Protein AF-A0A7G8AE35-F1 (afdb_monomer)

Secondary structure (DSSP, 8-state):
--------------HHHHHHHHHHH-PEEETTEEEEEE-TTTSTTS--EEEEEE-SSHHHHHHHHHTT--EE--

Sequence (74 aa):
MKCCSDHSLGVERSETERLDWVLKYRPEFSDGFLRVRLEAAAAPDGLSGMFMAVGLDARSCIDNALAGFLVRLR

Radius of gyration: 14.02 Å; Cα contacts (8 Å, |Δi|>4): 108; chains: 1; bounding box: 38×33×35 Å

Structure (mmCIF, N/CA/C/O backbone):
data_AF-A0A7G8AE35-F1
#
_entry.id   AF-A0A7G8AE35-F1
#
loop_
_atom_site.group_PDB
_atom_site.id
_atom_site.type_symbol
_atom_site.label_atom_id
_atom_site.label_alt_id
_atom_site.label_comp_id
_atom_site.label_asym_id
_atom_site.label_entity_id
_atom_site.label_seq_id
_atom_site.pdbx_PDB_ins_code
_atom_site.Cartn_x
_atom_site.Cartn_y
_atom_site.Cartn_z
_atom_site.occupancy
_atom_site.B_iso_or_equiv
_atom_site.auth_seq_id
_atom_site.auth_comp_id
_atom_site.auth_asym_id
_atom_site.auth_atom_id
_atom_site.pdbx_PDB_model_num
ATOM 1 N N . MET A 1 1 ? 24.389 -19.930 21.385 1.00 42.28 1 MET A N 1
ATOM 2 C CA . MET A 1 1 ? 23.913 -19.884 19.987 1.00 42.28 1 MET A CA 1
ATOM 3 C C . MET A 1 1 ? 22.419 -19.598 20.013 1.00 42.28 1 MET A C 1
ATOM 5 O O . MET A 1 1 ? 21.647 -20.501 20.296 1.00 42.28 1 MET A O 1
ATOM 9 N N . LYS A 1 2 ? 22.016 -18.331 19.858 1.00 37.53 2 LYS A N 1
ATOM 10 C CA . LYS A 1 2 ? 20.601 -17.942 19.765 1.00 37.53 2 LYS A CA 1
ATOM 11 C C . LYS A 1 2 ? 20.277 -17.756 18.286 1.00 37.53 2 LYS A C 1
ATOM 13 O O . LYS A 1 2 ? 20.738 -16.795 17.683 1.00 37.53 2 LYS A O 1
ATOM 18 N N . CYS A 1 3 ? 19.538 -18.710 17.724 1.00 48.62 3 CYS A N 1
ATOM 19 C CA . CYS A 1 3 ? 18.795 -18.501 16.489 1.00 48.62 3 CYS A CA 1
ATOM 20 C C . CYS A 1 3 ? 17.708 -17.471 16.802 1.00 48.62 3 CYS A C 1
ATOM 22 O O . CYS A 1 3 ? 16.766 -17.784 17.528 1.00 48.62 3 CYS A O 1
ATOM 24 N N . CYS A 1 4 ? 17.877 -16.242 16.322 1.00 48.34 4 CYS A N 1
ATOM 25 C CA . CYS A 1 4 ? 16.772 -15.303 16.218 1.00 48.34 4 CYS A CA 1
ATOM 26 C C . CYS A 1 4 ? 16.199 -15.473 14.817 1.00 48.34 4 CYS A C 1
ATOM 28 O O . CYS A 1 4 ? 16.900 -15.297 13.825 1.00 48.34 4 CYS A O 1
ATOM 30 N N . SER A 1 5 ? 14.956 -15.927 14.803 1.00 47.12 5 SER A N 1
ATOM 31 C CA . SER A 1 5 ? 14.163 -16.305 13.652 1.00 47.12 5 SER A CA 1
ATOM 32 C C . SER A 1 5 ? 14.172 -15.251 12.548 1.00 47.12 5 SER A C 1
ATOM 34 O O . SER A 1 5 ? 14.043 -14.058 12.818 1.00 47.12 5 SER A O 1
ATOM 36 N N . ASP A 1 6 ? 14.247 -15.751 11.317 1.00 49.66 6 ASP A N 1
ATOM 37 C CA . ASP A 1 6 ? 13.729 -15.161 10.085 1.00 49.66 6 ASP A CA 1
ATOM 38 C C . ASP A 1 6 ? 12.311 -14.601 10.321 1.00 49.66 6 ASP A C 1
ATOM 40 O O . ASP A 1 6 ? 11.300 -15.268 10.110 1.00 49.66 6 ASP A O 1
ATOM 44 N N . HIS A 1 7 ? 12.210 -13.376 10.829 1.00 43.59 7 HIS A N 1
ATOM 45 C CA . HIS A 1 7 ? 11.029 -12.561 10.601 1.00 43.59 7 HIS A CA 1
ATOM 46 C C 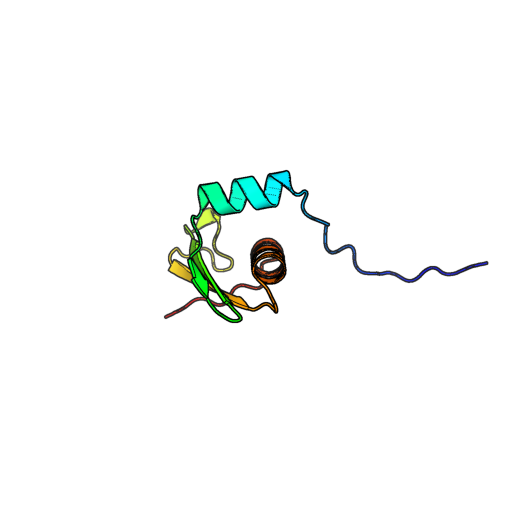. HIS A 1 7 ? 11.273 -11.899 9.260 1.00 43.59 7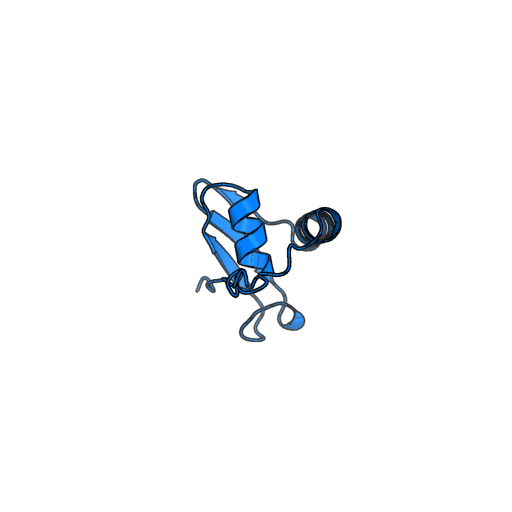 HIS A C 1
ATOM 48 O O . HIS A 1 7 ? 12.084 -10.980 9.153 1.00 43.59 7 HIS A O 1
ATOM 54 N N . SER A 1 8 ? 10.614 -12.442 8.237 1.00 40.94 8 SER A N 1
ATOM 55 C CA . SER A 1 8 ? 10.521 -11.868 6.905 1.00 40.94 8 SER A CA 1
ATOM 56 C C . SER A 1 8 ? 10.413 -10.355 7.040 1.00 40.94 8 SER A C 1
ATOM 58 O O . SER A 1 8 ? 9.436 -9.851 7.593 1.00 40.94 8 SER A O 1
ATOM 60 N N . LEU A 1 9 ? 11.478 -9.671 6.618 1.00 40.97 9 LEU A N 1
ATOM 61 C CA . LEU A 1 9 ? 11.630 -8.224 6.609 1.00 40.97 9 LEU A CA 1
ATOM 62 C C . LEU A 1 9 ? 10.542 -7.643 5.702 1.00 40.97 9 LEU A C 1
ATOM 64 O O . LEU A 1 9 ? 10.780 -7.314 4.542 1.00 40.97 9 LEU A O 1
ATOM 68 N N . GLY A 1 10 ? 9.322 -7.551 6.229 1.00 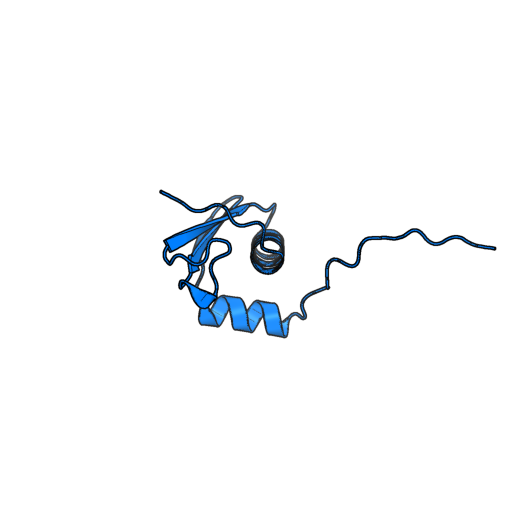49.00 10 GLY A N 1
ATOM 69 C CA . GLY A 1 10 ? 8.343 -6.584 5.784 1.00 49.00 10 GLY A CA 1
ATOM 70 C C . GLY A 1 10 ? 9.013 -5.251 6.022 1.00 49.00 10 GLY A C 1
ATOM 71 O O . GLY A 1 10 ? 9.089 -4.805 7.161 1.00 49.00 10 GLY A O 1
ATOM 72 N N . VAL A 1 11 ? 9.631 -4.724 4.965 1.00 50.41 11 VAL A N 1
ATOM 73 C CA . VAL A 1 11 ? 10.339 -3.449 4.951 1.00 50.41 11 VAL A CA 1
ATOM 74 C C . VAL A 1 11 ? 9.465 -2.464 5.710 1.00 50.41 11 VAL A C 1
ATOM 76 O O . VAL A 1 11 ? 8.389 -2.110 5.226 1.00 50.41 11 VAL A O 1
ATOM 79 N N . GLU A 1 12 ? 9.878 -2.088 6.923 1.00 56.91 12 GLU A N 1
ATOM 80 C CA . GLU A 1 12 ? 9.227 -1.017 7.661 1.00 56.91 12 GLU A CA 1
ATOM 81 C C . GLU A 1 12 ? 9.416 0.238 6.820 1.00 56.91 12 GLU A C 1
ATOM 83 O O . GLU A 1 12 ? 10.452 0.899 6.862 1.00 56.91 12 GLU A O 1
ATOM 88 N N . ARG A 1 13 ? 8.421 0.516 5.977 1.00 68.88 13 ARG A N 1
ATOM 89 C CA . ARG A 1 13 ? 8.335 1.742 5.194 1.00 68.88 13 ARG A CA 1
ATOM 90 C C . ARG A 1 13 ? 8.467 2.893 6.176 1.00 68.88 13 ARG A C 1
ATOM 92 O O . ARG A 1 13 ? 7.778 2.910 7.196 1.00 68.88 13 ARG A O 1
ATOM 99 N N . SER A 1 14 ? 9.341 3.849 5.909 1.00 81.69 14 SER A N 1
ATOM 100 C CA . SER A 1 14 ? 9.497 4.991 6.813 1.00 81.69 14 SER A CA 1
ATOM 101 C C . SER A 1 14 ? 8.176 5.769 6.942 1.00 81.69 14 SER A C 1
ATOM 103 O O . SER A 1 14 ? 7.310 5.715 6.066 1.00 81.69 14 SER A O 1
ATOM 105 N N . GLU A 1 15 ? 7.987 6.507 8.038 1.00 84.75 15 GLU A N 1
ATOM 106 C CA . GLU A 1 15 ? 6.803 7.371 8.189 1.00 84.75 15 GLU A CA 1
ATOM 107 C C . GLU A 1 15 ? 6.683 8.394 7.053 1.00 84.75 15 GLU A C 1
ATOM 109 O O . GLU A 1 15 ? 5.578 8.684 6.598 1.00 84.75 15 GLU A O 1
ATOM 114 N N . THR A 1 16 ? 7.823 8.866 6.543 1.00 87.00 16 THR A N 1
ATOM 115 C CA . THR A 1 16 ? 7.909 9.761 5.386 1.00 87.00 16 THR A CA 1
ATOM 116 C C . THR A 1 16 ? 7.347 9.114 4.125 1.00 87.00 16 THR A C 1
ATOM 118 O O . THR A 1 16 ? 6.509 9.716 3.467 1.00 87.00 16 THR A O 1
ATOM 121 N N . GLU A 1 17 ? 7.721 7.868 3.809 1.00 86.88 17 GLU A N 1
ATOM 122 C CA . GLU A 1 17 ? 7.171 7.161 2.641 1.00 86.88 17 GLU A CA 1
ATOM 123 C C . GLU A 1 17 ? 5.655 6.984 2.737 1.00 86.88 17 GLU A C 1
ATOM 125 O O . GLU A 1 17 ? 4.941 7.112 1.743 1.00 86.88 17 GLU A O 1
ATOM 130 N N . ARG A 1 18 ? 5.157 6.694 3.942 1.00 89.75 18 ARG A N 1
ATOM 131 C CA . ARG A 1 18 ? 3.723 6.545 4.200 1.00 89.75 18 ARG A CA 1
ATOM 132 C C . ARG A 1 18 ? 2.992 7.872 3.995 1.00 89.75 18 ARG A C 1
ATOM 134 O O . ARG A 1 18 ? 1.947 7.887 3.347 1.00 89.75 18 ARG A O 1
ATOM 141 N N . LEU A 1 19 ? 3.548 8.978 4.491 1.00 88.06 1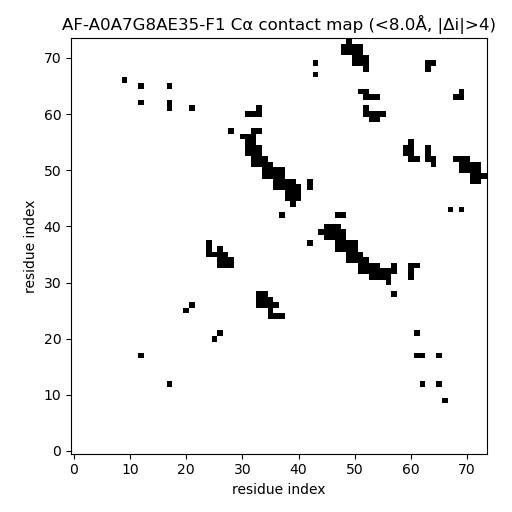9 LEU A N 1
ATOM 142 C CA . LEU A 1 19 ? 2.990 10.317 4.299 1.00 88.06 19 LEU A CA 1
ATOM 143 C C . LEU A 1 19 ? 3.002 10.731 2.822 1.00 88.06 19 LEU A C 1
ATOM 145 O O . LEU A 1 19 ? 1.963 11.130 2.297 1.00 88.06 19 LEU A O 1
ATOM 149 N N . ASP A 1 20 ? 4.139 10.581 2.142 1.00 91.12 20 ASP A N 1
ATOM 150 C CA . ASP A 1 20 ? 4.292 10.898 0.718 1.00 91.12 20 ASP A CA 1
ATOM 1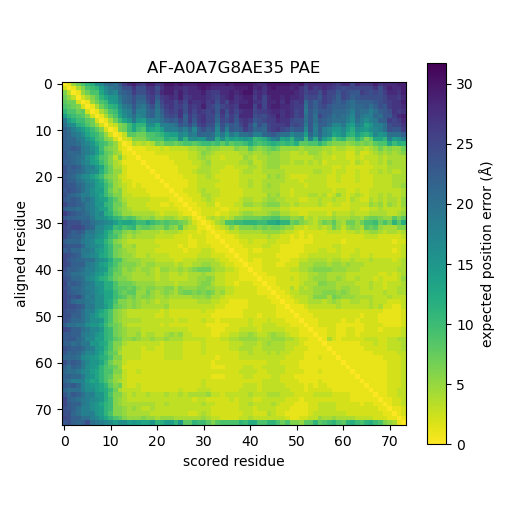51 C C . ASP A 1 20 ? 3.292 10.112 -0.131 1.00 91.12 20 ASP A C 1
ATOM 153 O O . ASP A 1 20 ? 2.661 10.655 -1.041 1.00 91.12 20 ASP A O 1
ATOM 157 N N . TRP A 1 21 ? 3.096 8.835 0.198 1.00 90.62 21 TRP A N 1
ATOM 158 C CA . TRP A 1 21 ? 2.125 7.985 -0.471 1.00 90.62 21 TRP A CA 1
ATOM 159 C C . TRP A 1 21 ? 0.686 8.479 -0.267 1.00 90.62 21 TRP A C 1
ATOM 161 O O . TRP A 1 21 ? -0.057 8.615 -1.242 1.00 90.62 21 TRP A O 1
ATOM 171 N N . VAL A 1 22 ? 0.299 8.809 0.972 1.00 90.94 22 VAL A N 1
ATOM 172 C CA . VAL A 1 22 ? -1.036 9.347 1.290 1.00 90.94 22 VAL A CA 1
ATOM 173 C C . VAL A 1 22 ? -1.285 10.673 0.567 1.00 90.94 22 VAL A C 1
ATOM 175 O O . VAL A 1 22 ? -2.354 10.864 -0.013 1.00 90.94 22 VAL A O 1
ATOM 178 N N . LEU A 1 23 ? -0.299 11.573 0.536 1.00 91.50 23 LEU A N 1
ATOM 179 C CA . LEU A 1 23 ? -0.399 12.854 -0.169 1.00 91.50 23 LEU A CA 1
ATOM 180 C C . LEU A 1 23 ? -0.535 12.668 -1.683 1.00 91.50 23 LEU A C 1
ATOM 182 O O . LEU A 1 23 ? -1.334 13.359 -2.325 1.00 91.50 23 LEU A O 1
ATOM 186 N N . LYS A 1 24 ? 0.229 11.726 -2.246 1.00 91.88 24 LYS A N 1
ATOM 187 C CA . LYS A 1 24 ? 0.252 11.431 -3.679 1.00 91.88 24 LYS A CA 1
ATOM 188 C C . LYS A 1 24 ? -1.059 10.825 -4.166 1.00 91.88 24 LYS A C 1
ATOM 190 O O . LYS A 1 24 ? -1.595 11.284 -5.171 1.00 91.88 24 LYS A O 1
ATOM 195 N N . TYR A 1 25 ? -1.554 9.793 -3.487 1.00 89.69 25 TYR A N 1
ATOM 196 C CA . TYR A 1 25 ? -2.679 8.995 -3.985 1.00 89.69 25 TYR A CA 1
ATOM 197 C C . TYR A 1 25 ? -4.026 9.337 -3.350 1.00 89.69 25 TYR A C 1
ATOM 199 O O . TYR A 1 25 ? -5.046 8.833 -3.815 1.00 89.69 25 TYR A O 1
ATOM 207 N N . ARG A 1 26 ? -4.037 10.198 -2.323 1.00 90.12 26 ARG A N 1
ATOM 208 C CA . ARG A 1 26 ? -5.244 10.704 -1.647 1.00 90.12 26 ARG A CA 1
ATOM 209 C C . ARG A 1 26 ? -6.272 9.597 -1.370 1.00 90.12 26 ARG A C 1
ATOM 211 O O . ARG A 1 26 ? -7.388 9.656 -1.888 1.00 90.12 26 ARG A O 1
ATOM 218 N N . PRO A 1 27 ? -5.889 8.566 -0.605 1.00 91.81 27 PRO A N 1
ATOM 219 C CA . PRO A 1 27 ? -6.768 7.442 -0.340 1.00 91.81 27 PRO A CA 1
ATOM 220 C C . PRO A 1 27 ? -7.999 7.851 0.480 1.00 91.81 27 PRO A C 1
ATOM 222 O O . PRO A 1 27 ? -7.958 8.782 1.285 1.00 91.81 27 PRO A O 1
ATOM 225 N N . GLU A 1 28 ? -9.078 7.095 0.319 1.00 93.12 28 GLU A N 1
ATOM 226 C CA . GLU A 1 28 ? -10.292 7.196 1.123 1.00 93.12 28 GLU A CA 1
ATOM 227 C C . GLU A 1 28 ? -10.293 6.104 2.196 1.00 93.12 28 GLU A C 1
ATOM 229 O O . GLU A 1 28 ? -10.218 4.915 1.875 1.00 93.12 28 GLU A O 1
ATOM 234 N N . PHE A 1 29 ? -10.419 6.496 3.462 1.00 89.25 29 PHE A N 1
ATOM 235 C CA . PHE A 1 29 ? -10.477 5.573 4.596 1.00 89.25 29 PHE A CA 1
ATOM 236 C C . PHE A 1 29 ? -11.922 5.306 5.017 1.00 89.25 29 PHE A C 1
ATOM 238 O O . PHE A 1 29 ? -12.751 6.215 5.052 1.00 89.25 29 PHE A O 1
ATOM 245 N N . SER A 1 30 ? -12.205 4.059 5.374 1.00 88.25 30 SER A N 1
ATOM 246 C CA . SER A 1 30 ? -13.448 3.632 6.012 1.00 88.25 30 SER A CA 1
ATOM 247 C C . SER A 1 30 ? -13.144 2.544 7.045 1.00 88.25 30 SER A C 1
ATOM 249 O O . SER A 1 30 ? -12.003 2.084 7.142 1.00 88.25 30 SER A O 1
ATOM 251 N N . ASP A 1 31 ? -14.145 2.131 7.822 1.00 82.00 31 ASP A N 1
ATOM 252 C CA . ASP A 1 31 ? -13.966 1.099 8.844 1.00 82.00 31 ASP A CA 1
ATOM 253 C C . ASP A 1 31 ? -13.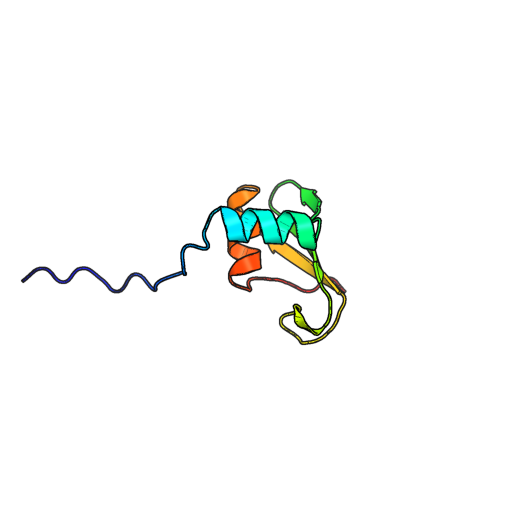517 -0.219 8.200 1.00 82.00 31 ASP A C 1
ATOM 255 O O . ASP A 1 31 ? -14.262 -0.883 7.478 1.00 82.00 31 ASP A O 1
ATOM 259 N N . GLY A 1 32 ? -12.261 -0.582 8.462 1.00 85.88 32 GLY A N 1
ATOM 260 C CA . GLY A 1 32 ? -11.648 -1.828 8.013 1.00 85.88 32 GLY A CA 1
ATOM 261 C C . GLY A 1 32 ? -10.976 -1.790 6.636 1.00 85.88 32 GLY A C 1
ATOM 262 O O . GLY A 1 32 ? -10.382 -2.794 6.242 1.00 85.88 32 GLY A O 1
ATOM 263 N N . PHE A 1 33 ? -11.043 -0.685 5.881 1.00 91.56 33 PHE A N 1
ATOM 264 C CA . PHE A 1 33 ? -10.423 -0.628 4.553 1.00 91.56 33 PHE A CA 1
ATOM 265 C C . PHE A 1 33 ? -10.024 0.775 4.078 1.00 91.56 33 PHE A C 1
ATOM 267 O O . PHE A 1 33 ? -10.561 1.804 4.485 1.00 91.56 33 PHE A O 1
ATOM 274 N N . LEU A 1 34 ? -9.098 0.787 3.124 1.00 94.56 34 LEU A N 1
ATOM 275 C CA . LEU A 1 34 ? -8.602 1.944 2.393 1.00 94.56 34 LEU A CA 1
ATOM 276 C C . LEU A 1 34 ? -8.850 1.738 0.905 1.00 94.56 34 LEU A C 1
ATOM 278 O O . LEU A 1 34 ? -8.397 0.746 0.336 1.00 94.56 34 LEU A O 1
ATOM 282 N N . ARG A 1 35 ? -9.535 2.688 0.267 1.00 95.38 35 ARG A N 1
ATOM 283 C CA . ARG A 1 35 ? -9.682 2.745 -1.191 1.00 95.38 35 ARG A CA 1
ATOM 284 C C . ARG A 1 35 ? -8.699 3.741 -1.766 1.00 95.38 35 ARG A C 1
ATOM 286 O O . ARG A 1 35 ? -8.523 4.831 -1.235 1.00 95.38 35 ARG A O 1
ATOM 293 N N . VAL A 1 36 ? -8.086 3.386 -2.881 1.00 94.69 36 VAL A N 1
ATOM 294 C CA . VAL A 1 36 ? -7.115 4.241 -3.551 1.00 94.69 36 VAL A CA 1
ATOM 295 C C . VAL A 1 36 ? -7.250 4.107 -5.057 1.00 94.69 36 VAL A C 1
ATOM 297 O O . VAL A 1 36 ? -7.452 3.010 -5.578 1.00 94.69 36 VAL A O 1
ATOM 300 N N . ARG A 1 37 ? -7.138 5.228 -5.770 1.00 94.31 37 ARG A N 1
ATOM 301 C CA . ARG A 1 37 ? -6.993 5.217 -7.223 1.00 94.31 37 ARG A CA 1
ATOM 302 C C . ARG A 1 37 ? -5.514 5.124 -7.570 1.00 94.31 37 ARG A C 1
ATOM 304 O O . ARG A 1 37 ? -4.737 5.988 -7.174 1.00 94.31 37 ARG A O 1
ATOM 311 N N . LEU A 1 38 ? -5.137 4.088 -8.311 1.00 91.94 38 LEU A N 1
ATOM 312 C CA . LEU A 1 38 ? -3.771 3.902 -8.791 1.00 91.94 38 LEU A CA 1
ATOM 313 C C . LEU A 1 38 ? -3.719 4.034 -10.308 1.00 91.94 38 LEU A C 1
ATOM 315 O O . LEU A 1 38 ? -4.614 3.583 -11.023 1.00 91.94 38 LEU A O 1
ATOM 319 N N . GLU A 1 39 ? -2.637 4.642 -10.781 1.00 91.75 39 GLU A N 1
ATOM 320 C CA . GLU A 1 39 ? -2.253 4.644 -12.189 1.00 91.75 39 GLU A CA 1
ATOM 321 C C . GLU A 1 39 ? -1.587 3.316 -12.560 1.00 91.75 39 GLU A C 1
ATOM 323 O O . GLU A 1 39 ? -1.036 2.632 -11.698 1.00 91.75 39 GLU A O 1
ATOM 328 N N . ALA A 1 40 ? -1.568 2.983 -13.853 1.00 89.56 40 ALA A N 1
ATOM 329 C CA . ALA A 1 40 ? -1.002 1.732 -14.370 1.00 89.56 40 ALA A CA 1
ATOM 330 C C . ALA A 1 40 ? 0.419 1.437 -13.849 1.00 89.56 40 ALA A C 1
ATOM 332 O O . ALA A 1 40 ? 0.718 0.309 -13.480 1.00 89.56 40 ALA A O 1
ATOM 333 N N . ALA A 1 41 ? 1.276 2.458 -13.740 1.00 88.38 41 ALA A N 1
ATOM 334 C CA . ALA A 1 41 ? 2.651 2.309 -13.253 1.00 88.38 41 ALA A CA 1
ATOM 335 C C . ALA A 1 41 ? 2.766 1.960 -11.754 1.00 88.38 41 ALA A C 1
ATOM 337 O O . ALA A 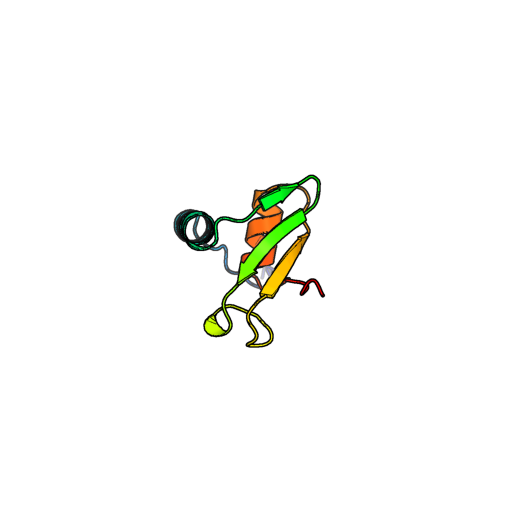1 41 ? 3.823 1.523 -11.308 1.00 88.38 41 ALA A O 1
ATOM 338 N N . ALA A 1 42 ? 1.712 2.198 -10.970 1.00 86.50 42 ALA A N 1
ATOM 339 C CA . ALA A 1 42 ? 1.668 1.941 -9.531 1.00 86.50 42 ALA A CA 1
ATOM 340 C C . ALA A 1 42 ? 0.743 0.770 -9.160 1.00 86.50 42 ALA A C 1
ATOM 342 O O . ALA A 1 42 ? 0.769 0.308 -8.021 1.00 86.50 42 ALA A O 1
ATOM 343 N N . ALA A 1 43 ? -0.093 0.324 -10.097 1.00 87.62 43 ALA A N 1
ATOM 344 C CA . ALA A 1 43 ? -1.027 -0.767 -9.901 1.00 87.62 43 ALA A CA 1
ATOM 345 C C . ALA A 1 43 ? -0.317 -2.134 -9.962 1.00 87.62 43 ALA A C 1
ATOM 347 O O . ALA A 1 43 ? 0.539 -2.339 -10.824 1.00 87.62 43 ALA A O 1
ATOM 348 N N . PRO A 1 44 ? -0.695 -3.100 -9.106 1.00 85.38 44 PRO A N 1
ATOM 349 C CA . PRO A 1 44 ? -0.077 -4.428 -9.076 1.00 85.38 44 PRO A CA 1
ATOM 350 C C . PRO A 1 44 ? -0.297 -5.238 -10.365 1.00 85.38 44 PRO A C 1
ATOM 352 O O . PRO A 1 44 ? 0.504 -6.110 -10.683 1.00 85.38 44 PRO A O 1
ATOM 355 N N . ASP A 1 45 ? -1.365 -4.952 -11.112 1.00 85.81 45 ASP A N 1
ATOM 356 C CA . ASP A 1 45 ? -1.704 -5.606 -12.381 1.00 85.81 45 ASP A CA 1
ATOM 357 C C . ASP A 1 45 ? -1.316 -4.771 -13.615 1.00 85.81 45 ASP A C 1
ATOM 359 O O . ASP A 1 45 ? -1.646 -5.141 -14.742 1.00 85.81 45 ASP A O 1
ATOM 363 N N . GLY A 1 46 ? -0.626 -3.642 -13.420 1.00 89.50 46 GLY A N 1
ATOM 364 C CA . GLY A 1 46 ? -0.235 -2.742 -14.503 1.00 89.50 46 GLY A CA 1
ATOM 365 C C . GLY A 1 46 ? -1.400 -1.972 -15.128 1.00 89.50 46 GLY A C 1
ATOM 366 O O . GLY A 1 46 ? -1.242 -1.398 -16.205 1.00 89.50 46 GLY A O 1
ATOM 367 N N . LEU A 1 47 ? -2.578 -1.956 -14.499 1.00 88.75 47 LEU A N 1
ATOM 368 C CA . LEU A 1 47 ? -3.772 -1.314 -15.035 1.00 88.75 47 LEU A CA 1
ATOM 369 C C . LEU A 1 47 ? -4.301 -0.267 -14.059 1.00 88.75 47 LEU A C 1
ATOM 371 O O . LEU A 1 47 ? -4.484 -0.524 -12.872 1.00 88.75 47 LEU A O 1
ATOM 375 N N . SER A 1 48 ? -4.600 0.927 -14.568 1.00 92.44 48 SER A N 1
ATOM 376 C CA . SER A 1 48 ? -5.195 1.964 -13.733 1.00 92.44 48 SER A CA 1
ATOM 377 C C . SER A 1 48 ? -6.581 1.546 -13.229 1.00 92.44 48 SER A C 1
ATOM 379 O O . SER A 1 48 ? -7.337 0.817 -13.889 1.00 92.44 48 SER A O 1
ATOM 381 N N . GLY A 1 49 ? -6.923 1.991 -12.024 1.00 93.81 49 GLY A N 1
ATOM 382 C CA . GLY A 1 49 ? -8.186 1.611 -11.410 1.00 93.81 49 GLY A CA 1
ATOM 383 C C . GLY A 1 49 ? -8.308 1.973 -9.941 1.00 93.81 49 GLY A C 1
ATOM 384 O O . GLY A 1 49 ? -7.438 2.614 -9.352 1.00 93.81 49 GLY A O 1
ATOM 385 N N . MET A 1 50 ? -9.432 1.554 -9.366 1.00 95.44 50 MET A N 1
ATOM 386 C CA . MET A 1 50 ? -9.670 1.617 -7.931 1.00 95.44 50 MET A CA 1
ATOM 387 C C . MET A 1 50 ? -9.189 0.323 -7.284 1.00 95.44 50 MET A C 1
ATOM 389 O O . MET A 1 50 ? -9.505 -0.769 -7.751 1.00 95.44 50 MET A O 1
ATOM 393 N N . PHE A 1 51 ? -8.456 0.458 -6.192 1.00 95.00 51 PHE A N 1
ATOM 394 C CA . PHE A 1 51 ? -7.922 -0.644 -5.410 1.00 95.00 51 PHE A CA 1
ATOM 395 C C . PHE A 1 51 ? -8.308 -0.482 -3.946 1.00 95.00 51 PHE A C 1
ATOM 397 O O . PHE A 1 51 ? -8.596 0.624 -3.486 1.00 95.00 51 PHE A O 1
ATOM 404 N N . MET A 1 52 ? -8.308 -1.595 -3.224 1.00 95.50 52 MET A N 1
ATOM 405 C CA . MET A 1 52 ? -8.638 -1.665 -1.811 1.00 95.50 52 MET A CA 1
ATOM 406 C C . MET A 1 52 ? -7.550 -2.413 -1.043 1.00 95.50 52 MET A C 1
ATOM 408 O O . MET A 1 52 ? -7.176 -3.516 -1.437 1.00 95.50 52 MET A O 1
ATOM 412 N N . ALA A 1 53 ? -7.091 -1.838 0.066 1.00 95.38 53 ALA A N 1
ATOM 413 C CA . ALA A 1 53 ? -6.327 -2.533 1.099 1.00 95.38 53 ALA A CA 1
ATOM 414 C C . ALA A 1 53 ? -7.193 -2.659 2.360 1.00 95.38 53 ALA A C 1
ATOM 416 O O . ALA A 1 53 ? -7.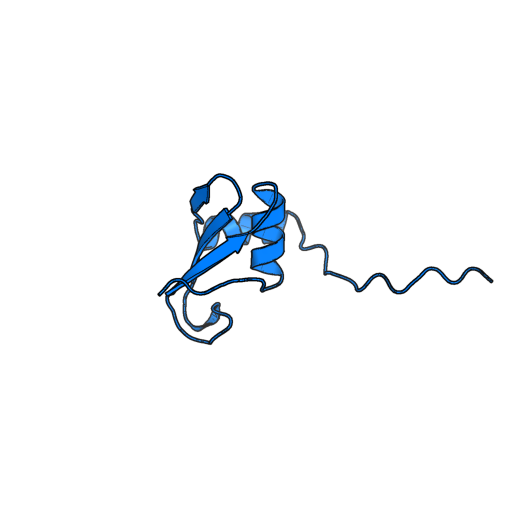903 -1.721 2.715 1.00 95.38 53 ALA A O 1
ATOM 417 N N . VAL A 1 54 ? -7.145 -3.808 3.029 1.00 94.31 54 VAL A N 1
ATOM 418 C CA . VAL A 1 54 ? -7.912 -4.094 4.256 1.00 94.31 54 VAL A CA 1
ATOM 419 C C . VAL A 1 54 ? -6.971 -4.029 5.451 1.00 94.31 54 VAL A C 1
ATOM 421 O O . VAL A 1 54 ? -5.831 -4.467 5.341 1.00 94.31 54 VAL A O 1
ATOM 424 N N . GLY A 1 55 ? -7.419 -3.509 6.590 1.00 92.94 55 GLY A N 1
ATOM 425 C CA . GLY A 1 55 ? -6.599 -3.397 7.797 1.00 92.94 55 GLY A CA 1
ATOM 426 C C . GLY A 1 55 ? -7.430 -3.072 9.035 1.00 92.94 55 GLY A C 1
ATOM 427 O O . GLY A 1 55 ? -8.591 -2.697 8.924 1.00 92.94 55 GLY A O 1
ATOM 428 N N . LEU A 1 56 ? -6.838 -3.231 10.222 1.00 89.94 56 LEU A N 1
ATOM 429 C CA . LEU A 1 56 ? -7.522 -2.967 11.498 1.00 89.94 56 LEU A CA 1
ATOM 430 C C . LEU A 1 56 ? -7.704 -1.468 11.778 1.00 89.94 56 LEU A C 1
ATOM 432 O O . LEU A 1 56 ? -8.635 -1.072 12.470 1.00 89.94 56 LEU A O 1
ATOM 436 N N . ASP A 1 57 ? -6.813 -0.646 11.233 1.00 90.06 57 ASP A N 1
ATOM 437 C CA . ASP A 1 57 ? -6.822 0.807 11.336 1.00 90.06 57 ASP A CA 1
ATOM 438 C C . ASP A 1 57 ? -6.235 1.435 10.060 1.00 90.06 57 ASP A C 1
ATOM 440 O O . ASP A 1 57 ? -5.782 0.743 9.139 1.00 90.06 57 ASP A O 1
ATOM 444 N N . ALA A 1 58 ? -6.231 2.769 9.998 1.00 88.25 58 ALA A N 1
ATOM 445 C CA . ALA A 1 58 ? -5.697 3.511 8.860 1.00 88.25 58 ALA A CA 1
ATOM 446 C C . ALA A 1 58 ? -4.222 3.179 8.571 1.00 88.25 58 ALA A C 1
ATOM 448 O O . ALA A 1 58 ? -3.836 3.065 7.407 1.00 88.25 58 ALA A O 1
ATOM 449 N N . ARG A 1 59 ? -3.399 2.984 9.611 1.00 89.12 59 ARG A N 1
ATOM 450 C CA . ARG A 1 59 ? -1.969 2.686 9.456 1.00 89.12 59 ARG A CA 1
ATOM 451 C C . ARG A 1 59 ? -1.758 1.309 8.839 1.00 89.12 59 ARG A C 1
ATOM 453 O O . ARG A 1 59 ? -1.038 1.196 7.854 1.00 89.12 59 ARG A O 1
ATOM 460 N N . SER A 1 60 ? -2.457 0.306 9.353 1.00 91.25 60 SER A N 1
ATOM 461 C CA . SER A 1 60 ? -2.455 -1.066 8.851 1.00 91.25 60 SER A CA 1
ATOM 462 C C . SER A 1 60 ? -2.922 -1.127 7.397 1.00 91.25 60 SER A C 1
ATOM 464 O O . SER A 1 60 ? -2.353 -1.856 6.589 1.00 91.25 60 SER A O 1
ATOM 466 N N . CYS A 1 61 ? -3.928 -0.327 7.029 1.00 92.75 61 CYS A N 1
ATOM 467 C CA . CYS A 1 61 ? -4.382 -0.233 5.644 1.00 92.75 61 CYS A CA 1
ATOM 468 C C . CYS A 1 61 ? -3.306 0.348 4.709 1.00 92.75 61 CYS A C 1
ATOM 470 O O . CYS A 1 61 ? -3.116 -0.161 3.605 1.00 92.75 61 CYS A O 1
ATOM 472 N N . ILE A 1 62 ? -2.595 1.398 5.140 1.00 91.38 62 ILE A N 1
ATOM 473 C CA . ILE A 1 62 ? -1.485 1.993 4.374 1.00 91.38 62 ILE A CA 1
ATOM 474 C C . ILE A 1 62 ? -0.333 0.994 4.241 1.00 91.38 62 ILE A C 1
ATOM 476 O O . ILE A 1 62 ? 0.209 0.834 3.150 1.00 91.38 62 ILE A O 1
ATOM 480 N N . ASP A 1 63 ? 0.019 0.301 5.324 1.00 91.50 63 ASP A N 1
ATOM 481 C CA . ASP A 1 63 ? 1.085 -0.702 5.323 1.00 91.50 63 ASP A CA 1
ATOM 482 C C . ASP A 1 63 ? 0.766 -1.845 4.360 1.00 91.50 63 ASP A C 1
ATOM 484 O O . ASP A 1 63 ? 1.608 -2.219 3.541 1.00 91.50 63 ASP A O 1
ATOM 488 N N . ASN A 1 64 ? -0.481 -2.315 4.366 1.00 92.12 64 ASN A N 1
ATOM 489 C CA . ASN A 1 64 ? -0.933 -3.334 3.430 1.00 92.12 64 ASN A CA 1
ATOM 490 C C . ASN A 1 64 ? -0.920 -2.833 1.979 1.00 92.12 64 ASN A C 1
ATOM 492 O O . ASN A 1 64 ? -0.449 -3.546 1.092 1.00 92.12 64 ASN A O 1
ATOM 496 N N . ALA A 1 65 ? -1.337 -1.589 1.726 1.00 92.00 65 ALA A N 1
ATOM 497 C CA . ALA A 1 65 ? -1.253 -0.987 0.396 1.00 92.00 65 ALA A CA 1
ATOM 498 C C . ALA A 1 65 ? 0.199 -0.867 -0.103 1.00 92.00 65 ALA A C 1
ATOM 500 O O . ALA A 1 65 ? 0.496 -1.226 -1.243 1.00 92.00 65 ALA A O 1
ATOM 501 N N . LEU A 1 66 ? 1.119 -0.407 0.750 1.00 90.00 66 LEU A N 1
ATOM 502 C CA . LEU A 1 66 ? 2.544 -0.258 0.435 1.00 90.00 66 LEU A CA 1
ATOM 503 C C . LEU A 1 66 ? 3.266 -1.596 0.256 1.00 90.00 66 LEU A C 1
ATOM 505 O O . LEU A 1 66 ? 4.247 -1.663 -0.489 1.00 90.00 66 LEU A O 1
ATOM 509 N N . ALA A 1 67 ? 2.799 -2.649 0.920 1.00 89.75 67 ALA A N 1
ATOM 510 C CA . ALA A 1 67 ? 3.276 -4.012 0.722 1.00 89.75 67 ALA A CA 1
ATOM 511 C C . ALA A 1 67 ? 2.705 -4.670 -0.551 1.00 89.75 67 ALA A C 1
ATOM 513 O O . ALA A 1 67 ? 3.114 -5.772 -0.906 1.00 89.75 67 ALA A O 1
ATOM 514 N N . GLY A 1 68 ? 1.788 -3.998 -1.259 1.00 87.88 68 GLY A N 1
ATOM 515 C CA . GLY A 1 68 ? 1.161 -4.512 -2.477 1.00 87.88 68 GLY A CA 1
ATOM 516 C C . GLY A 1 68 ? -0.036 -5.431 -2.223 1.00 87.88 68 GLY A C 1
ATOM 517 O O . GLY A 1 68 ? -0.541 -6.040 -3.165 1.00 87.88 68 GLY A O 1
ATOM 518 N N . PHE A 1 69 ? -0.532 -5.514 -0.985 1.00 91.88 6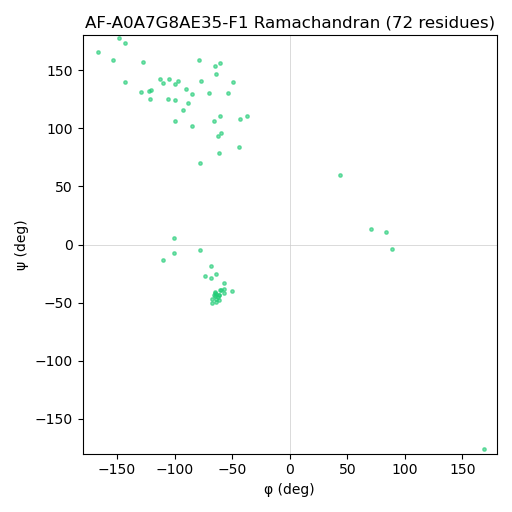9 PHE A N 1
ATOM 519 C CA . PHE A 1 69 ? -1.754 -6.242 -0.636 1.00 91.88 69 PHE A CA 1
ATOM 520 C C . PHE A 1 69 ? -2.992 -5.419 -1.017 1.00 91.88 69 PHE A C 1
ATOM 522 O O . PHE A 1 69 ? -3.710 -4.883 -0.172 1.00 91.88 69 PHE A O 1
ATOM 529 N N . LEU A 1 70 ? -3.212 -5.299 -2.326 1.00 92.44 70 LEU A N 1
ATOM 530 C CA . LEU A 1 70 ? -4.278 -4.513 -2.934 1.00 92.44 70 LEU A CA 1
ATOM 531 C C . LEU A 1 70 ? -5.190 -5.400 -3.779 1.00 92.44 70 LEU A C 1
ATOM 533 O O . LEU A 1 70 ? -4.732 -6.172 -4.619 1.00 92.44 70 LEU A O 1
ATOM 537 N N . VAL A 1 71 ? -6.497 -5.233 -3.603 1.00 93.00 71 VAL A N 1
ATOM 538 C CA . VAL A 1 71 ? -7.527 -5.886 -4.412 1.00 93.00 71 VAL A CA 1
ATOM 539 C C . VAL A 1 71 ? -8.130 -4.859 -5.355 1.00 93.00 71 VAL A C 1
ATOM 541 O O . VAL A 1 71 ? -8.606 -3.813 -4.916 1.00 93.00 71 VAL A O 1
ATOM 544 N N . ARG A 1 72 ? -8.127 -5.147 -6.657 1.00 93.56 72 ARG A N 1
ATOM 545 C CA . ARG A 1 72 ? -8.774 -4.280 -7.642 1.00 93.56 72 ARG A CA 1
ATOM 546 C C . ARG A 1 72 ? -10.293 -4.350 -7.508 1.00 93.56 72 ARG A C 1
ATOM 548 O O . ARG A 1 72 ? -10.871 -5.435 -7.503 1.00 93.56 72 ARG A O 1
ATOM 555 N N . LEU A 1 73 ? -10.932 -3.190 -7.443 1.00 90.62 73 LEU A N 1
ATOM 556 C CA . LEU A 1 73 ? -12.382 -3.053 -7.497 1.00 90.62 73 LEU A CA 1
ATOM 557 C C . LEU A 1 73 ? -12.809 -3.018 -8.973 1.00 90.62 73 LEU A C 1
ATOM 559 O O . LEU A 1 73 ? -12.203 -2.298 -9.771 1.00 90.62 73 LEU A O 1
ATOM 563 N N . ARG A 1 74 ? -13.790 -3.854 -9.329 1.00 80.12 74 ARG A N 1
ATOM 564 C CA . ARG A 1 74 ? -14.352 -3.945 -10.686 1.00 80.12 74 ARG A CA 1
ATOM 565 C C . ARG A 1 74 ? -15.241 -2.756 -11.022 1.00 80.12 74 ARG A C 1
ATOM 567 O O . ARG A 1 74 ? -15.928 -2.269 -10.099 1.00 80.12 74 ARG A O 1
#

Nearest PDB structures (foldseek):
  7muw-assembly1_BK  TM=3.662E-01  e=3.314E+00  Legionella pneumophila
  6yfi-assembly2_D  TM=4.520E-01  e=7.674E+00  Leviviridae sp.
  6giq-assembly1_b  TM=2.733E-01  e=4.023E+00  Saccharomyces cerevisiae
  3ol2-assembly1_B-2  TM=3.702E-01  e=8.186E+00  Homo sapiens

Foldseek 3Di:
DDPDDPPPCLPPQDPVNLVVVCVVFVWDDDQFKIKTFDPLVLAPNSHTAIKMAGARDPVRRSSCVVSNVIDGDD

Solvent-accessible surface area (backbone atoms only — not comparable to full-atom values): 4440 Å² total; per-residue (Å²): 138,81,86,77,75,92,68,78,79,71,72,80,71,50,71,65,60,54,49,53,48,45,71,72,44,62,56,49,78,54,96,48,34,28,38,34,60,36,51,31,94,72,27,95,84,56,50,59,45,45,31,35,11,62,26,91,46,75,67,46,11,51,52,28,43,76,73,61,52,57,45,76,61,130

Mean predicted aligned error: 7.93 Å

pLDDT: mean 82.93, std 16.73, range [37.53, 95.5]